Protein AF-A0A8E2JLF9-F1 (afdb_monomer_lite)

Structure (mmCIF, N/CA/C/O backbone):
data_AF-A0A8E2JLF9-F1
#
_entry.id   AF-A0A8E2JLF9-F1
#
loop_
_atom_site.group_PDB
_atom_site.id
_atom_site.type_symbol
_atom_site.label_atom_id
_atom_site.label_alt_id
_atom_site.label_comp_id
_atom_site.label_asym_id
_atom_site.label_entity_id
_atom_site.label_seq_id
_atom_site.pdbx_PDB_ins_code
_atom_site.Cartn_x
_atom_site.Cartn_y
_atom_site.Cartn_z
_atom_site.occupancy
_atom_site.B_iso_or_equiv
_atom_site.auth_seq_id
_atom_site.auth_comp_id
_atom_site.auth_asym_id
_atom_site.auth_atom_id
_atom_site.pdbx_PDB_model_num
ATOM 1 N N . MET A 1 1 ? -0.568 5.732 -8.517 1.00 68.62 1 MET A N 1
ATOM 2 C CA . MET A 1 1 ? -1.403 4.845 -7.677 1.00 68.62 1 MET A CA 1
ATOM 3 C C . MET A 1 1 ? -1.001 4.870 -6.201 1.00 68.62 1 MET A C 1
ATOM 5 O O . MET A 1 1 ? -1.889 5.040 -5.383 1.00 68.62 1 MET A O 1
ATOM 9 N N . ASN A 1 2 ? 0.292 4.831 -5.841 1.00 80.19 2 ASN A N 1
ATOM 10 C CA . ASN A 1 2 ? 0.723 4.910 -4.430 1.00 80.19 2 ASN A CA 1
ATOM 11 C C . ASN A 1 2 ? 0.161 6.131 -3.661 1.00 80.19 2 ASN A C 1
ATOM 13 O O . ASN A 1 2 ? -0.358 5.970 -2.566 1.00 80.19 2 ASN A O 1
ATOM 17 N N . ASN A 1 3 ? 0.181 7.335 -4.250 1.00 87.50 3 ASN A N 1
ATOM 18 C CA . ASN A 1 3 ? -0.325 8.542 -3.574 1.00 87.50 3 ASN A CA 1
ATOM 19 C C . ASN A 1 3 ? -1.836 8.485 -3.291 1.00 87.50 3 ASN A C 1
ATOM 21 O O . ASN A 1 3 ? -2.270 8.921 -2.235 1.00 87.50 3 ASN A O 1
ATOM 25 N N . LEU A 1 4 ? -2.625 7.905 -4.203 1.00 91.06 4 LEU A N 1
ATOM 26 C CA . LEU A 1 4 ? -4.067 7.743 -4.005 1.00 91.06 4 LEU A CA 1
ATOM 27 C C . LEU A 1 4 ? -4.361 6.728 -2.894 1.00 91.06 4 LEU A C 1
ATOM 29 O O . LEU A 1 4 ? -5.223 6.971 -2.057 1.00 91.06 4 LEU A O 1
ATOM 33 N N . ALA A 1 5 ? -3.601 5.631 -2.834 1.00 91.62 5 ALA A N 1
ATOM 34 C CA . ALA A 1 5 ? -3.714 4.678 -1.736 1.00 91.62 5 ALA A CA 1
ATOM 35 C C . ALA A 1 5 ? -3.362 5.308 -0.380 1.00 91.62 5 ALA A C 1
ATOM 37 O O . ALA A 1 5 ? -3.993 4.982 0.622 1.00 91.62 5 ALA A O 1
ATOM 38 N N . VAL A 1 6 ? -2.399 6.238 -0.348 1.00 92.12 6 VAL A N 1
ATOM 39 C CA . VAL A 1 6 ? -2.080 6.987 0.873 1.00 92.12 6 VAL A CA 1
ATOM 40 C C . VAL A 1 6 ? -3.263 7.838 1.320 1.00 92.12 6 VAL A C 1
ATOM 42 O O . VAL A 1 6 ? -3.700 7.704 2.460 1.00 92.12 6 VAL A O 1
ATOM 45 N N . THR A 1 7 ? -3.847 8.616 0.406 1.00 95.25 7 THR A N 1
ATOM 46 C CA . THR A 1 7 ? -5.039 9.425 0.694 1.00 95.25 7 THR A CA 1
ATOM 47 C C . THR A 1 7 ? -6.213 8.575 1.187 1.00 95.25 7 THR A C 1
ATOM 49 O O . THR A 1 7 ? -6.873 8.950 2.150 1.00 95.25 7 THR A O 1
ATOM 52 N N . LEU A 1 8 ? -6.457 7.407 0.584 1.00 93.06 8 LEU A N 1
ATOM 53 C CA . LEU A 1 8 ? -7.497 6.478 1.045 1.00 93.06 8 LEU A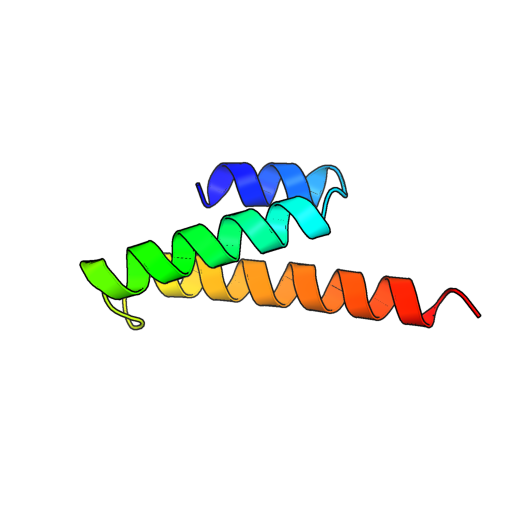 CA 1
ATOM 54 C C . LEU A 1 8 ? -7.228 5.969 2.468 1.00 93.06 8 LEU A C 1
ATOM 56 O O . LEU A 1 8 ? -8.152 5.871 3.275 1.00 93.06 8 LEU A O 1
ATOM 60 N N . GLY A 1 9 ? -5.967 5.677 2.793 1.00 91.75 9 GLY A N 1
ATOM 61 C CA . GLY A 1 9 ? -5.565 5.292 4.142 1.00 91.75 9 GLY A CA 1
ATOM 62 C C . GLY A 1 9 ? -5.817 6.399 5.168 1.00 91.75 9 GLY A C 1
ATOM 63 O O . GLY A 1 9 ? -6.347 6.116 6.243 1.00 91.75 9 GLY A O 1
ATOM 64 N N . ASP A 1 10 ? -5.512 7.648 4.812 1.00 92.44 10 ASP A N 1
ATOM 65 C CA . ASP A 1 10 ? -5.734 8.822 5.668 1.00 92.44 10 ASP A CA 1
ATOM 66 C C . ASP A 1 10 ? -7.233 9.099 5.891 1.00 92.44 10 ASP A C 1
ATOM 68 O O . ASP A 1 10 ? -7.635 9.527 6.971 1.00 92.44 10 ASP A O 1
ATOM 72 N N . LEU A 1 11 ? -8.079 8.773 4.906 1.00 94.56 11 LEU A N 1
ATOM 73 C CA . LEU A 1 11 ? -9.544 8.803 5.018 1.00 94.56 11 LEU A CA 1
ATOM 74 C C . LEU A 1 11 ? -10.125 7.602 5.791 1.00 94.56 11 LEU A C 1
ATOM 76 O O . LEU A 1 11 ? -11.338 7.500 5.969 1.00 94.56 11 LEU A O 1
ATOM 80 N N . GLY A 1 12 ? -9.283 6.671 6.246 1.00 92.75 12 GLY A N 1
ATOM 81 C CA . GLY A 1 12 ? -9.703 5.470 6.966 1.00 92.75 12 GLY A CA 1
ATOM 82 C C . GLY A 1 12 ? -10.258 4.352 6.078 1.00 92.75 12 GLY A C 1
ATOM 83 O O . GLY A 1 12 ? -10.652 3.310 6.608 1.00 92.75 12 GLY A O 1
ATOM 84 N N . GLN A 1 13 ? -10.236 4.515 4.752 1.00 95.06 13 GLN A N 1
ATOM 85 C CA . GLN A 1 13 ? -10.637 3.513 3.755 1.00 95.06 13 GLN A CA 1
ATOM 86 C C . GLN A 1 13 ? -9.514 2.485 3.533 1.00 95.06 13 GLN A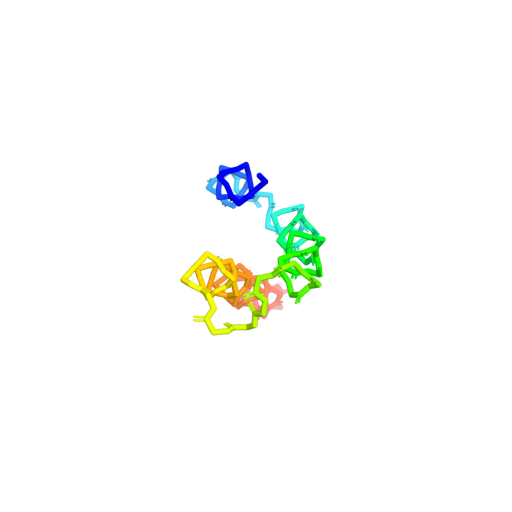 C 1
ATOM 88 O O . GLN A 1 13 ? -8.988 2.313 2.431 1.00 95.06 13 GLN A O 1
A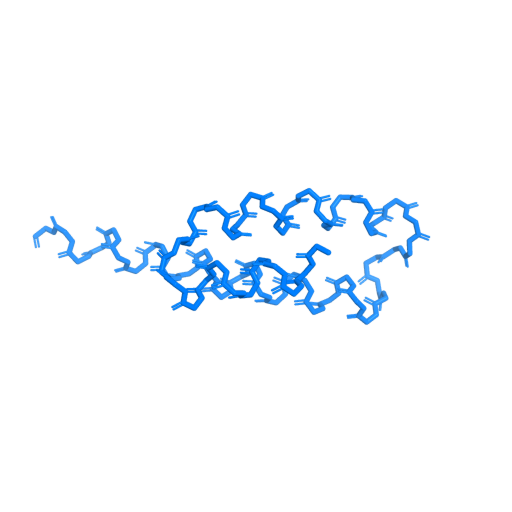TOM 93 N N . LEU A 1 14 ? -9.121 1.803 4.612 1.00 93.69 14 LEU A N 1
ATOM 94 C CA . LEU A 1 14 ? -7.941 0.935 4.646 1.00 93.69 14 LEU A CA 1
ATOM 95 C C . LEU A 1 14 ? -8.041 -0.246 3.667 1.00 93.69 14 LEU A C 1
ATOM 97 O O . LEU A 1 14 ? -7.056 -0.554 3.001 1.00 93.69 14 LEU A O 1
ATOM 101 N N . ASP A 1 15 ? -9.217 -0.861 3.514 1.00 93.25 15 ASP A N 1
ATOM 102 C CA . ASP A 1 15 ? -9.407 -1.986 2.585 1.00 93.25 15 ASP A CA 1
ATOM 103 C C . ASP A 1 15 ? -9.175 -1.578 1.125 1.00 93.25 15 ASP A C 1
ATOM 105 O O . ASP A 1 15 ? -8.624 -2.333 0.322 1.00 93.25 15 ASP A O 1
ATOM 109 N N . GLU A 1 16 ? -9.594 -0.366 0.763 1.00 93.56 16 GLU A N 1
ATOM 110 C CA . GLU A 1 16 ? -9.425 0.167 -0.586 1.00 93.56 16 GLU A CA 1
ATOM 111 C C . GLU A 1 16 ? -7.975 0.588 -0.843 1.00 93.56 16 GLU A C 1
ATOM 113 O O . GLU A 1 16 ? -7.423 0.280 -1.903 1.00 93.56 16 GLU A O 1
ATOM 118 N N . ALA A 1 17 ? -7.326 1.192 0.159 1.00 94.94 17 ALA A N 1
ATOM 119 C CA . ALA A 1 17 ? -5.898 1.495 0.128 1.00 94.94 17 ALA A CA 1
ATOM 120 C C . ALA A 1 17 ? -5.050 0.227 -0.084 1.00 94.94 17 ALA A C 1
ATOM 122 O O . ALA A 1 17 ? -4.162 0.212 -0.940 1.00 94.94 17 ALA A O 1
ATOM 123 N N . VAL A 1 18 ? -5.357 -0.857 0.639 1.00 94.88 18 VAL A N 1
ATOM 124 C CA . VAL A 1 18 ? -4.667 -2.153 0.521 1.00 94.88 18 VAL A CA 1
ATOM 125 C C . VAL A 1 18 ? -4.840 -2.755 -0.873 1.00 94.88 18 VAL A C 1
ATOM 127 O O . VAL A 1 18 ? -3.841 -3.100 -1.509 1.00 94.88 18 VAL A O 1
ATOM 130 N N . ARG A 1 19 ? -6.073 -2.822 -1.402 1.00 94.56 19 ARG A N 1
ATOM 131 C CA . ARG A 1 19 ? -6.320 -3.341 -2.764 1.00 94.56 19 ARG A CA 1
ATOM 132 C C . ARG A 1 19 ? -5.553 -2.555 -3.827 1.00 94.56 19 ARG A C 1
ATOM 134 O O . ARG A 1 19 ? -4.992 -3.142 -4.751 1.00 94.56 19 ARG A O 1
ATOM 141 N N . MET A 1 20 ? -5.508 -1.231 -3.695 1.00 94.81 20 MET A N 1
ATOM 142 C CA . MET A 1 20 ? -4.805 -0.373 -4.646 1.00 94.81 20 MET A CA 1
ATOM 143 C C . MET A 1 20 ? -3.284 -0.558 -4.589 1.00 94.81 20 MET A C 1
ATOM 145 O O . MET A 1 20 ? -2.626 -0.577 -5.635 1.00 94.81 20 MET A O 1
ATOM 149 N N . LEU A 1 21 ? -2.720 -0.720 -3.389 1.00 94.50 21 LEU A N 1
ATOM 150 C CA . LEU A 1 21 ? -1.296 -1.008 -3.217 1.00 94.50 21 LEU A CA 1
ATOM 151 C C . LEU A 1 21 ? -0.923 -2.377 -3.782 1.00 94.50 21 LEU A C 1
ATOM 153 O O . LEU A 1 21 ? 0.088 -2.462 -4.469 1.00 94.50 21 LEU A O 1
ATOM 157 N N . ASP A 1 22 ? -1.746 -3.408 -3.585 1.00 94.50 22 ASP A N 1
ATOM 158 C CA . ASP A 1 22 ? -1.482 -4.753 -4.116 1.00 94.50 22 ASP A CA 1
ATOM 159 C C . ASP A 1 22 ? -1.389 -4.756 -5.654 1.00 94.50 22 ASP A C 1
ATOM 161 O O . ASP A 1 22 ? -0.438 -5.285 -6.235 1.00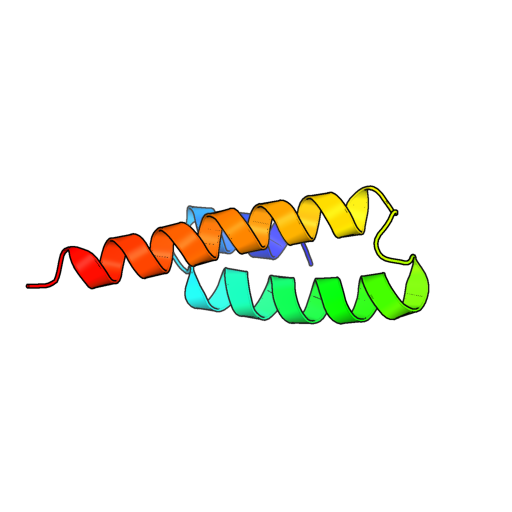 94.50 22 ASP A O 1
ATOM 165 N N . ILE A 1 23 ? -2.316 -4.069 -6.333 1.00 94.50 23 ILE A N 1
ATOM 166 C CA . ILE A 1 23 ? -2.266 -3.896 -7.796 1.00 94.50 23 ILE A CA 1
ATOM 167 C C . ILE A 1 23 ? -1.004 -3.125 -8.211 1.00 94.50 23 ILE A C 1
ATOM 169 O O . ILE A 1 23 ? -0.308 -3.527 -9.145 1.00 94.50 23 ILE A O 1
ATOM 173 N N . THR A 1 24 ? -0.688 -2.039 -7.499 1.00 93.31 24 THR A N 1
ATOM 174 C CA . THR A 1 24 ? 0.482 -1.196 -7.793 1.00 93.31 24 THR A CA 1
ATOM 175 C C . THR A 1 24 ? 1.785 -1.982 -7.655 1.00 93.31 24 THR A C 1
ATOM 177 O O . THR A 1 24 ? 2.645 -1.902 -8.528 1.00 93.31 24 THR A O 1
ATOM 180 N N . ILE A 1 25 ? 1.928 -2.767 -6.587 1.00 94.44 25 ILE A N 1
ATOM 181 C CA . ILE A 1 25 ? 3.121 -3.574 -6.310 1.00 94.44 25 ILE A CA 1
ATOM 182 C C . ILE A 1 25 ? 3.286 -4.661 -7.371 1.00 94.44 25 ILE A C 1
ATOM 184 O O . ILE A 1 25 ? 4.395 -4.847 -7.866 1.00 94.44 25 ILE A O 1
ATOM 188 N N . LYS A 1 26 ? 2.204 -5.337 -7.786 1.00 94.19 26 LYS A N 1
ATOM 189 C CA . LYS A 1 26 ? 2.260 -6.332 -8.873 1.00 94.19 26 LYS A CA 1
ATOM 190 C C . LYS A 1 26 ? 2.784 -5.726 -10.172 1.00 94.19 26 LYS A C 1
ATOM 192 O O . LYS A 1 26 ? 3.640 -6.324 -10.813 1.00 94.19 26 LYS A O 1
ATOM 197 N N . GLN A 1 27 ? 2.317 -4.534 -10.538 1.00 93.56 27 GLN A N 1
ATOM 198 C CA . GLN A 1 27 ? 2.814 -3.834 -11.725 1.00 93.56 27 GLN A CA 1
ATOM 199 C C . GLN A 1 27 ? 4.279 -3.414 -11.561 1.00 93.56 27 GLN A C 1
ATOM 201 O O . GLN A 1 27 ? 5.087 -3.685 -12.444 1.00 93.56 27 GLN A O 1
ATOM 206 N N . MET A 1 28 ? 4.635 -2.820 -10.417 1.00 92.69 28 MET A N 1
ATOM 207 C CA . MET A 1 28 ? 6.003 -2.373 -10.140 1.00 92.69 28 MET A CA 1
ATOM 208 C C . MET A 1 28 ? 7.003 -3.528 -10.158 1.00 92.69 28 MET A C 1
ATOM 210 O O . MET A 1 28 ? 8.053 -3.384 -10.770 1.00 92.69 28 MET A O 1
ATOM 214 N N . ARG A 1 29 ? 6.659 -4.684 -9.584 1.00 92.56 29 ARG A N 1
ATOM 215 C CA . ARG A 1 29 ? 7.487 -5.900 -9.619 1.00 92.56 29 ARG A CA 1
ATOM 216 C C . ARG A 1 29 ? 7.796 -6.367 -11.033 1.00 92.56 29 ARG A C 1
ATOM 218 O O . ARG A 1 29 ? 8.929 -6.728 -11.316 1.00 92.56 29 ARG A O 1
ATOM 225 N N . LEU A 1 30 ? 6.807 -6.320 -11.925 1.00 93.62 30 LEU A N 1
ATOM 226 C CA . LEU A 1 30 ? 6.986 -6.717 -13.323 1.00 93.62 30 LEU A CA 1
ATOM 227 C C . LEU A 1 30 ? 7.885 -5.747 -14.104 1.00 93.62 30 LEU A C 1
ATOM 229 O O . LEU A 1 30 ? 8.529 -6.161 -15.062 1.00 93.62 30 LEU A O 1
ATOM 233 N N . THR A 1 31 ? 7.913 -4.466 -13.724 1.00 93.19 31 THR A N 1
ATOM 234 C CA . THR A 1 31 ? 8.614 -3.415 -14.483 1.00 93.19 31 THR A CA 1
ATOM 235 C C . THR A 1 31 ? 9.945 -2.961 -13.884 1.00 93.19 31 THR A C 1
ATOM 237 O O . THR A 1 31 ? 10.820 -2.527 -14.624 1.00 93.19 31 THR A O 1
ATOM 240 N N . LEU A 1 32 ? 10.076 -2.980 -12.558 1.00 90.62 32 LEU A N 1
ATOM 241 C CA . LEU A 1 32 ? 11.133 -2.299 -11.798 1.00 90.62 32 LEU A CA 1
ATOM 242 C C . LEU A 1 32 ? 11.847 -3.217 -10.798 1.00 90.62 32 LEU A C 1
ATOM 244 O O . LEU A 1 32 ? 12.859 -2.795 -10.251 1.00 90.62 32 LEU A O 1
ATOM 248 N N . ASP A 1 33 ? 11.339 -4.432 -10.572 1.00 88.62 33 ASP A N 1
ATOM 249 C CA . ASP A 1 33 ? 11.787 -5.361 -9.526 1.00 88.62 33 ASP A CA 1
ATOM 250 C C . ASP A 1 33 ? 11.493 -4.883 -8.080 1.00 88.62 33 ASP A C 1
ATOM 252 O O . ASP A 1 33 ? 11.012 -3.767 -7.827 1.00 88.62 33 ASP A O 1
ATOM 256 N N . ASP A 1 34 ? 11.726 -5.771 -7.112 1.00 85.75 34 ASP A N 1
ATOM 257 C CA . ASP A 1 34 ? 11.496 -5.547 -5.679 1.00 85.75 34 ASP A CA 1
ATOM 258 C C . ASP A 1 34 ? 12.500 -4.573 -5.046 1.00 85.75 34 ASP A C 1
ATOM 260 O O . ASP A 1 34 ? 12.171 -3.865 -4.089 1.00 85.75 34 ASP A O 1
ATOM 264 N N . GLU A 1 35 ? 13.710 -4.472 -5.602 1.00 89.69 35 GLU A N 1
ATOM 265 C CA . GLU A 1 35 ? 14.768 -3.627 -5.043 1.00 89.69 35 GLU A CA 1
ATOM 266 C C . GLU A 1 35 ? 14.564 -2.128 -5.297 1.00 89.69 35 GLU A C 1
ATOM 268 O O . GLU A 1 35 ? 15.159 -1.288 -4.607 1.00 89.69 35 GLU A O 1
ATOM 273 N N . HIS A 1 36 ? 13.685 -1.779 -6.236 1.00 91.44 36 HIS A N 1
ATOM 274 C CA . HIS A 1 36 ? 13.422 -0.398 -6.601 1.00 91.44 36 HIS A CA 1
ATOM 275 C C . HIS A 1 36 ? 12.733 0.376 -5.471 1.00 91.44 36 HIS A C 1
ATOM 277 O O . HIS A 1 36 ? 11.749 -0.069 -4.873 1.00 91.44 36 HIS A O 1
ATOM 283 N N . THR A 1 37 ? 13.208 1.598 -5.214 1.00 92.44 37 THR A N 1
ATOM 284 C CA . THR A 1 37 ? 12.746 2.453 -4.108 1.00 92.44 37 THR A CA 1
ATOM 285 C C . THR A 1 37 ? 11.226 2.630 -4.088 1.00 92.44 37 THR A C 1
ATOM 287 O O . THR A 1 37 ? 10.609 2.592 -3.026 1.00 92.44 37 THR A O 1
ATOM 290 N N . HIS A 1 38 ? 10.592 2.766 -5.256 1.00 89.62 38 HIS A N 1
ATOM 291 C CA . HIS A 1 38 ? 9.136 2.911 -5.335 1.00 89.62 38 HIS A CA 1
ATOM 292 C C . HIS A 1 38 ? 8.375 1.640 -4.930 1.00 89.62 38 HIS A C 1
ATOM 294 O O . HIS A 1 38 ? 7.355 1.751 -4.246 1.00 89.62 38 HIS A O 1
ATOM 300 N N . THR A 1 39 ? 8.882 0.455 -5.288 1.00 92.44 39 THR A N 1
ATOM 301 C CA . THR A 1 39 ? 8.296 -0.832 -4.886 1.00 92.44 39 THR A CA 1
ATOM 302 C C . THR A 1 39 ? 8.386 -0.996 -3.369 1.00 92.44 39 THR A C 1
ATOM 304 O O . THR A 1 39 ? 7.385 -1.298 -2.716 1.00 92.44 39 THR A O 1
ATOM 307 N N . LYS A 1 40 ? 9.545 -0.672 -2.778 1.00 95.00 40 LYS A N 1
ATOM 308 C CA . LYS A 1 40 ? 9.765 -0.699 -1.320 1.00 95.00 40 LYS A CA 1
ATOM 309 C C . LYS A 1 40 ? 8.839 0.246 -0.556 1.00 95.00 40 LYS A C 1
ATOM 311 O O . LYS A 1 40 ? 8.262 -0.145 0.457 1.00 95.00 40 LYS A O 1
ATOM 316 N N . ILE A 1 41 ? 8.649 1.474 -1.047 1.00 94.06 41 ILE A N 1
ATOM 317 C CA . ILE A 1 41 ? 7.721 2.437 -0.430 1.00 94.06 41 ILE A CA 1
ATOM 318 C C . ILE A 1 41 ? 6.283 1.899 -0.457 1.00 94.06 41 ILE A C 1
ATOM 320 O O . ILE A 1 41 ? 5.578 1.986 0.550 1.00 94.06 41 ILE A O 1
ATOM 324 N N . ALA A 1 42 ? 5.850 1.326 -1.583 1.00 92.38 42 ALA A N 1
ATOM 325 C CA . ALA A 1 42 ? 4.510 0.759 -1.705 1.00 92.38 42 ALA A CA 1
ATOM 326 C C . ALA A 1 42 ? 4.306 -0.441 -0.759 1.00 92.38 42 ALA A C 1
ATOM 328 O O . ALA A 1 42 ? 3.284 -0.510 -0.076 1.00 92.38 42 ALA A O 1
ATOM 329 N N . LEU A 1 43 ? 5.297 -1.334 -0.648 1.00 94.38 43 LEU A N 1
ATOM 330 C CA . LEU A 1 43 ? 5.288 -2.459 0.298 1.00 94.38 43 LEU A CA 1
ATOM 331 C C . LEU A 1 43 ? 5.203 -1.989 1.758 1.00 94.38 43 LEU A C 1
ATOM 333 O O . LEU A 1 43 ? 4.425 -2.534 2.540 1.00 94.38 43 LEU A O 1
ATOM 337 N N . ASN A 1 44 ? 5.945 -0.941 2.122 1.00 95.06 44 ASN A N 1
ATOM 338 C CA . ASN A 1 44 ? 5.888 -0.366 3.467 1.00 95.06 44 ASN A CA 1
ATOM 339 C C . ASN A 1 44 ? 4.496 0.205 3.796 1.00 95.06 44 ASN A C 1
ATOM 341 O O . ASN A 1 44 ? 3.961 -0.023 4.883 1.00 95.06 44 ASN A O 1
ATOM 345 N N . ASN A 1 45 ? 3.873 0.908 2.845 1.00 92.94 45 ASN A N 1
ATOM 346 C CA . ASN A 1 45 ? 2.507 1.408 3.011 1.00 92.94 45 ASN A CA 1
ATOM 347 C C . ASN A 1 45 ? 1.498 0.257 3.159 1.00 92.94 45 ASN A C 1
ATOM 349 O O . ASN A 1 45 ? 0.606 0.332 4.006 1.00 92.94 45 ASN A O 1
ATOM 353 N N . LEU A 1 46 ? 1.668 -0.822 2.387 1.00 93.81 46 LEU A N 1
ATOM 354 C CA . LEU A 1 46 ? 0.805 -2.003 2.447 1.00 93.81 46 LEU A CA 1
ATOM 355 C C . LEU A 1 46 ? 0.877 -2.666 3.827 1.00 93.81 46 LEU A C 1
ATOM 357 O O . LEU A 1 46 ? -0.164 -2.976 4.411 1.00 93.81 46 LEU A O 1
ATOM 361 N N . ALA A 1 47 ? 2.085 -2.828 4.372 1.00 93.94 47 ALA A N 1
ATOM 362 C CA . ALA A 1 47 ? 2.293 -3.385 5.706 1.00 93.94 47 ALA A CA 1
ATOM 363 C C . ALA A 1 47 ? 1.620 -2.530 6.791 1.00 93.94 47 ALA A C 1
ATOM 365 O O . ALA A 1 47 ? 0.902 -3.062 7.640 1.00 93.94 47 ALA A O 1
ATOM 366 N N . ARG A 1 48 ? 1.777 -1.201 6.728 1.00 93.75 48 ARG A N 1
ATOM 367 C CA . ARG A 1 48 ? 1.158 -0.270 7.686 1.00 93.75 48 ARG A CA 1
ATOM 368 C C . ARG A 1 48 ? -0.369 -0.368 7.689 1.00 93.75 48 ARG A C 1
ATOM 370 O O . ARG A 1 48 ? -0.980 -0.447 8.757 1.00 93.75 48 ARG A O 1
ATOM 377 N N . TYR A 1 49 ? -0.995 -0.367 6.512 1.00 93.06 49 TYR A N 1
ATOM 378 C CA . TYR A 1 49 ? -2.456 -0.437 6.421 1.00 93.06 49 TYR A CA 1
ATOM 379 C C . TYR A 1 49 ? -2.999 -1.810 6.810 1.00 93.06 49 TYR A C 1
ATOM 381 O O . TYR A 1 49 ? -3.969 -1.874 7.562 1.00 93.06 49 TYR A O 1
ATOM 389 N N . SER A 1 50 ? -2.330 -2.891 6.405 1.00 91.06 50 SER A N 1
ATOM 390 C CA . SER A 1 50 ? -2.726 -4.256 6.778 1.00 91.06 50 SER A CA 1
ATOM 391 C C . SER A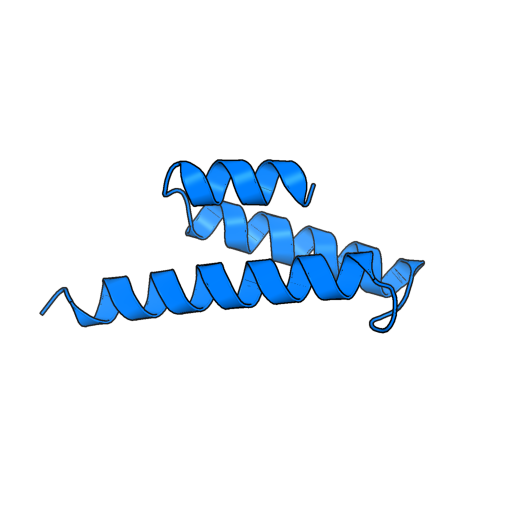 1 50 ? -2.645 -4.474 8.293 1.00 91.06 50 SER A C 1
ATOM 393 O O . SER A 1 50 ? -3.592 -4.976 8.889 1.00 91.06 50 SER A O 1
ATOM 395 N N . ALA A 1 51 ? -1.574 -4.002 8.944 1.00 91.19 51 ALA A N 1
ATOM 396 C CA . ALA A 1 51 ? -1.447 -4.063 10.402 1.00 91.19 51 ALA A CA 1
ATOM 397 C C . ALA A 1 51 ? -2.553 -3.267 11.117 1.00 91.19 51 ALA A C 1
ATOM 399 O O . ALA A 1 51 ? -3.096 -3.714 12.128 1.00 91.19 51 ALA A O 1
ATOM 400 N N . THR A 1 52 ? -2.931 -2.108 10.566 1.00 90.38 5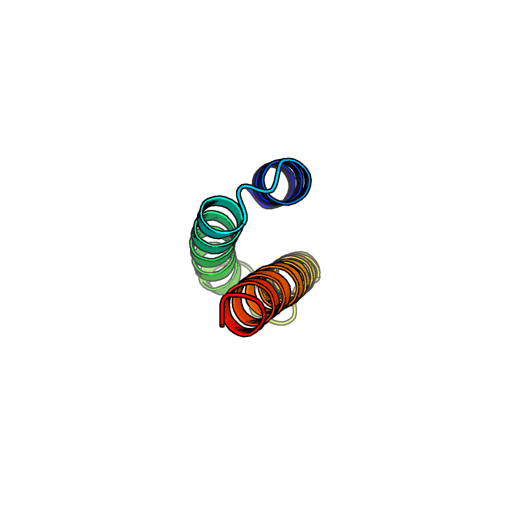2 THR A N 1
ATOM 401 C CA . THR A 1 52 ? -4.017 -1.289 11.120 1.00 90.38 52 THR A CA 1
ATOM 402 C C . THR A 1 52 ? -5.364 -2.011 11.019 1.00 90.38 52 THR A C 1
ATOM 404 O O . THR A 1 52 ? -6.134 -1.988 11.979 1.00 90.38 52 THR A O 1
ATOM 407 N N . ILE A 1 53 ? -5.643 -2.694 9.904 1.00 88.75 53 ILE A N 1
ATOM 408 C CA . ILE A 1 53 ? -6.860 -3.508 9.739 1.00 88.75 53 ILE A CA 1
ATOM 409 C C . ILE A 1 53 ? -6.886 -4.636 10.775 1.00 88.75 53 ILE A C 1
ATOM 411 O O . ILE A 1 53 ? -7.845 -4.721 11.540 1.00 88.75 53 ILE A O 1
ATOM 415 N N . SER A 1 54 ? -5.804 -5.415 10.888 1.00 85.25 54 SER A N 1
ATOM 416 C CA . SER A 1 54 ? -5.703 -6.494 11.883 1.00 85.25 54 SER A CA 1
ATOM 417 C C . SER A 1 54 ? -5.904 -5.991 13.316 1.00 85.25 54 SER A C 1
ATOM 419 O O . SER A 1 54 ? -6.574 -6.644 14.112 1.00 85.25 54 SER A O 1
ATOM 421 N N . SER A 1 55 ? -5.385 -4.802 13.646 1.00 82.38 55 SER A N 1
ATOM 422 C CA . SER A 1 55 ? -5.581 -4.197 14.971 1.00 82.38 55 SER A CA 1
ATOM 423 C C . SER A 1 55 ? -7.006 -3.684 15.219 1.00 82.38 55 SER A C 1
ATOM 425 O O . SER A 1 55 ? -7.457 -3.645 16.357 1.00 82.38 55 SER A O 1
ATOM 427 N N . LYS A 1 56 ? -7.747 -3.296 14.173 1.00 76.00 56 LYS A N 1
ATOM 428 C CA . LYS A 1 56 ? -9.156 -2.889 14.301 1.00 76.00 56 LYS A CA 1
ATOM 429 C C . LYS A 1 56 ? -10.083 -4.088 14.484 1.00 76.00 56 LYS A C 1
ATOM 431 O O . LYS A 1 56 ? -11.107 -3.960 15.152 1.00 76.00 56 LYS A O 1
ATOM 436 N N . GLU A 1 57 ? -9.743 -5.235 13.904 1.00 71.56 57 GLU A N 1
ATOM 437 C CA . GLU A 1 57 ? -10.504 -6.472 14.093 1.00 71.56 57 GLU A CA 1
ATOM 438 C C . GLU A 1 57 ? -10.323 -7.051 15.501 1.00 71.56 57 GLU A C 1
ATOM 440 O O . GLU A 1 57 ? -11.291 -7.549 16.073 1.00 71.56 57 GLU A O 1
ATOM 445 N N . SER A 1 58 ? -9.139 -6.910 16.110 1.00 62.19 58 SER A N 1
ATOM 446 C CA . SER A 1 58 ? -8.880 -7.418 17.465 1.00 62.19 58 SER A CA 1
ATOM 447 C C . SER A 1 58 ? -9.582 -6.639 18.588 1.00 62.19 58 SER A C 1
ATOM 449 O O . SER A 1 58 ? -9.726 -7.171 19.683 1.00 62.19 58 SER A O 1
ATOM 451 N N . ILE A 1 59 ? -10.043 -5.408 18.334 1.00 60.50 59 ILE A N 1
ATOM 452 C CA . ILE A 1 59 ? -10.730 -4.551 19.323 1.00 60.50 59 ILE A CA 1
ATOM 453 C C . ILE A 1 59 ? -12.267 -4.727 19.268 1.00 60.50 59 ILE A C 1
ATOM 455 O O . ILE A 1 59 ? -12.992 -4.176 20.090 1.00 60.50 59 ILE A O 1
ATOM 459 N N . LYS A 1 60 ? -12.802 -5.509 18.319 1.00 57.69 60 LYS A N 1
ATOM 460 C CA . LYS A 1 60 ? -14.254 -5.724 18.142 1.00 57.69 60 LYS A CA 1
ATOM 461 C C . LYS A 1 60 ? -14.869 -6.824 19.036 1.00 57.69 60 LYS A C 1
ATOM 463 O O . LYS A 1 60 ? -15.964 -7.287 18.718 1.00 57.69 60 LYS A O 1
ATOM 468 N N . HIS A 1 61 ? -14.207 -7.250 20.113 1.00 45.44 61 HIS A N 1
ATOM 469 C CA . HIS A 1 61 ? -14.717 -8.264 21.052 1.00 45.44 61 HIS A CA 1
ATOM 470 C C . HIS A 1 61 ? -14.915 -7.705 22.459 1.00 45.44 61 HIS A C 1
ATOM 472 O O . HIS A 1 61 ? -14.003 -6.995 22.936 1.00 45.44 61 HIS A O 1
#

Organism: NCBI:txid574774

InterPro domains:
  IPR011990 Tetratricopeptide-like helical domain superfamily [G3DSA:1.25.40.10] (1-58)

Sequence (61 aa):
MNNLAVTLGDLGQLDEAVRMLDITIKQMRLTLDDEHTHTKIALNNLARYSATISSKESIKH

Foldseek 3Di:
DLVVLVVCVVVVVLVVSLVVLVVVLVVCCVPPNCPDPVNVSSVVSNVVSVVVVVVVVVVPD

Radius of gyration: 12.18 Å; chains: 1; bounding box: 30×18×36 Å

Secondary structure (DSSP, 8-state):
-HHHHHHHHHTT-HHHHHHHHHHHHHHHHHHH-TTSHHHHHHHHHHHHHHHHHHHHHHT--

pLDDT: mean 88.82, std 10.21, range [45.44, 95.25]